Protein AF-A0A8J7P4G7-F1 (afdb_monomer_lite)

Sequence (149 aa):
MVIVHLYDPFIGDDDVMAFLLRYVSVMGQPEKIMDSRNIWTGKRKYRVLLRSDARGAGGFHHPPASFSLGSSKGYLFDQNQPQFCRKCRNFGHHVAECKENVCTICDETGHVAKECRKKVCTLWRRRTVVQGLQVEKHSNSTGIRPRHA

Structure (mmCIF, N/CA/C/O backbone):
data_AF-A0A8J7P4G7-F1
#
_entry.id   AF-A0A8J7P4G7-F1
#
loop_
_atom_site.group_PDB
_atom_site.id
_atom_site.type_symbol
_atom_site.label_atom_id
_atom_site.label_alt_id
_atom_site.label_comp_id
_atom_site.label_asym_id
_atom_site.label_entity_id
_atom_site.label_seq_id
_atom_site.pdbx_PDB_ins_code
_atom_site.Cartn_x
_atom_site.Cartn_y
_atom_site.Cartn_z
_atom_site.occupancy
_atom_site.B_iso_or_equiv
_atom_site.auth_seq_id
_atom_site.auth_comp_id
_atom_site.auth_asym_id
_atom_site.auth_atom_id
_atom_site.pdbx_PDB_model_num
ATOM 1 N N . MET A 1 1 ? -9.087 -6.581 9.374 1.00 89.19 1 MET A N 1
ATOM 2 C CA . MET A 1 1 ? -7.869 -5.838 9.786 1.00 89.19 1 MET A CA 1
ATOM 3 C C . MET A 1 1 ? -6.892 -5.826 8.629 1.00 89.19 1 MET A C 1
ATOM 5 O O . MET A 1 1 ? -6.900 -6.785 7.867 1.00 89.19 1 MET A O 1
ATOM 9 N N . VAL A 1 2 ? -6.069 -4.784 8.512 1.00 93.44 2 VAL A N 1
ATOM 10 C CA . VAL A 1 2 ? -4.986 -4.721 7.517 1.00 93.44 2 VAL A CA 1
ATOM 11 C C . VAL A 1 2 ? -3.649 -4.521 8.219 1.00 93.44 2 VAL A C 1
ATOM 13 O O . VAL A 1 2 ? -3.569 -3.811 9.223 1.00 93.44 2 VAL A O 1
ATOM 16 N N . ILE A 1 3 ? -2.605 -5.164 7.712 1.00 95.44 3 ILE A N 1
ATOM 17 C CA . ILE A 1 3 ? -1.235 -5.019 8.199 1.00 95.44 3 ILE A CA 1
ATOM 18 C C . ILE A 1 3 ? -0.435 -4.330 7.107 1.00 95.44 3 ILE A C 1
ATOM 20 O O . ILE A 1 3 ? -0.389 -4.801 5.977 1.00 95.44 3 ILE A O 1
ATOM 24 N N . VAL A 1 4 ? 0.217 -3.230 7.452 1.00 95.00 4 VAL A N 1
ATOM 25 C CA . VAL A 1 4 ? 1.093 -2.489 6.553 1.00 95.00 4 VAL A CA 1
ATOM 26 C C . VAL A 1 4 ? 2.534 -2.684 6.995 1.00 95.00 4 VAL A C 1
ATOM 28 O O . VAL A 1 4 ? 2.854 -2.568 8.176 1.00 95.00 4 VAL A O 1
ATOM 31 N N . HIS A 1 5 ? 3.407 -2.965 6.038 1.00 94.44 5 HIS A N 1
ATOM 32 C CA . HIS A 1 5 ? 4.850 -2.990 6.213 1.00 94.44 5 HIS A CA 1
ATOM 33 C C . HIS A 1 5 ? 5.474 -1.941 5.297 1.00 94.44 5 HIS A C 1
ATOM 35 O O . HIS A 1 5 ? 5.277 -1.992 4.084 1.00 94.44 5 HIS A O 1
ATOM 41 N N . LEU A 1 6 ? 6.231 -1.008 5.869 1.00 90.50 6 LEU A N 1
ATOM 42 C CA . LEU A 1 6 ? 6.966 0.018 5.130 1.00 90.50 6 LEU A CA 1
ATOM 43 C C . LEU A 1 6 ? 8.461 -0.198 5.325 1.00 90.50 6 LEU A C 1
ATOM 45 O O . LEU A 1 6 ? 8.900 -0.497 6.431 1.00 90.50 6 LEU A O 1
ATOM 49 N N . TYR A 1 7 ? 9.246 -0.004 4.265 1.00 85.00 7 TYR A N 1
ATOM 50 C CA . TYR A 1 7 ? 10.708 -0.029 4.387 1.00 85.00 7 TYR A CA 1
ATOM 51 C C . TYR A 1 7 ? 11.273 1.212 5.078 1.00 85.00 7 TYR A C 1
ATOM 53 O O . TYR A 1 7 ? 12.377 1.162 5.610 1.00 85.00 7 TYR A O 1
ATOM 61 N N . ASP A 1 8 ? 10.541 2.323 5.024 1.00 87.19 8 ASP A N 1
ATOM 62 C CA . ASP A 1 8 ? 10.916 3.558 5.701 1.00 87.19 8 ASP A CA 1
ATOM 63 C C . ASP A 1 8 ? 10.159 3.644 7.036 1.00 87.19 8 ASP A C 1
ATOM 65 O O . ASP A 1 8 ? 8.939 3.849 7.026 1.00 87.19 8 ASP A O 1
ATOM 69 N N . PRO A 1 9 ? 10.847 3.463 8.179 1.00 84.06 9 PRO A N 1
ATOM 70 C CA . PRO A 1 9 ? 10.210 3.474 9.489 1.00 84.06 9 PRO A CA 1
ATOM 71 C C . PRO A 1 9 ? 9.693 4.860 9.898 1.00 84.06 9 PRO A C 1
ATOM 73 O O . PRO A 1 9 ? 8.872 4.937 10.817 1.00 84.06 9 PRO A O 1
ATOM 76 N N . PHE A 1 10 ? 10.155 5.931 9.242 1.00 87.44 10 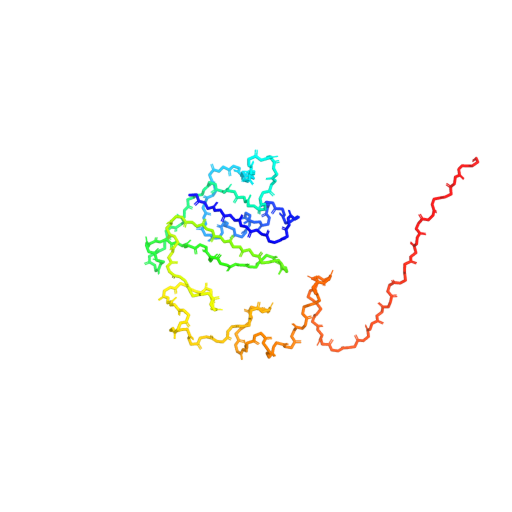PHE A N 1
ATOM 77 C CA . PHE A 1 10 ? 9.860 7.317 9.608 1.00 87.44 10 PHE A CA 1
ATOM 78 C C . PHE A 1 10 ? 8.586 7.866 8.970 1.00 87.44 10 PHE A C 1
ATOM 80 O O . PHE A 1 10 ? 8.126 8.931 9.372 1.00 87.44 10 PHE A O 1
ATOM 87 N N . ILE A 1 11 ? 7.988 7.147 8.016 1.00 89.12 11 ILE A N 1
ATOM 88 C CA . ILE A 1 11 ? 6.689 7.530 7.456 1.00 89.12 11 ILE A CA 1
ATOM 89 C C . ILE A 1 11 ? 5.648 7.515 8.574 1.00 89.12 11 ILE A C 1
ATOM 91 O O . ILE A 1 11 ? 5.433 6.479 9.214 1.00 89.12 11 ILE A O 1
ATOM 95 N N . GLY A 1 12 ? 5.020 8.663 8.816 1.00 90.81 12 GLY A N 1
ATOM 96 C CA . GLY A 1 12 ? 4.037 8.839 9.878 1.00 90.81 12 GLY A CA 1
ATOM 97 C C . GLY A 1 12 ? 2.767 8.035 9.622 1.00 90.81 12 GLY A C 1
ATOM 98 O O . GLY A 1 12 ? 2.484 7.626 8.497 1.00 90.81 12 GLY A O 1
ATOM 99 N N . ASP A 1 13 ? 1.988 7.787 10.672 1.00 91.81 13 ASP A N 1
ATOM 100 C CA . ASP A 1 13 ? 0.706 7.102 10.505 1.00 91.81 13 ASP A CA 1
ATOM 101 C C . ASP A 1 13 ? -0.291 7.935 9.698 1.00 91.81 13 ASP A C 1
ATOM 103 O O . ASP A 1 13 ? -1.065 7.350 8.949 1.00 91.81 13 ASP A O 1
ATOM 107 N N . ASP A 1 14 ? -0.207 9.265 9.745 1.00 91.94 14 ASP A N 1
ATOM 108 C CA . ASP A 1 14 ? -1.060 10.162 8.960 1.00 91.94 14 ASP A CA 1
ATOM 109 C C . ASP A 1 14 ? -0.914 9.936 7.447 1.00 91.94 14 ASP A C 1
ATOM 111 O O . ASP A 1 14 ? -1.917 9.857 6.738 1.00 91.94 14 ASP A O 1
ATOM 115 N N . ASP A 1 15 ? 0.310 9.727 6.949 1.00 92.69 15 ASP A N 1
ATOM 116 C CA . ASP A 1 15 ? 0.568 9.438 5.531 1.00 92.69 15 ASP A CA 1
ATOM 117 C C . ASP A 1 15 ? -0.014 8.081 5.112 1.00 92.69 15 ASP A C 1
ATOM 119 O O . ASP A 1 15 ? -0.614 7.930 4.041 1.00 92.69 15 ASP A O 1
ATOM 123 N N . VAL A 1 16 ? 0.147 7.070 5.971 1.00 92.88 16 VAL A N 1
ATOM 124 C CA . VAL A 1 16 ? -0.407 5.729 5.733 1.00 92.88 16 VAL A CA 1
ATOM 125 C C . VAL A 1 16 ? -1.929 5.779 5.756 1.00 92.88 16 VAL A C 1
ATOM 127 O O . VAL A 1 16 ? -2.587 5.190 4.899 1.00 92.88 16 VAL A O 1
ATOM 130 N N . MET A 1 17 ? -2.495 6.512 6.706 1.00 93.25 17 MET A N 1
ATOM 131 C CA . MET A 1 17 ? -3.930 6.701 6.861 1.00 93.25 17 MET A CA 1
ATOM 132 C C . MET A 1 17 ? -4.522 7.446 5.667 1.00 93.25 17 MET A C 1
ATOM 134 O O . MET A 1 17 ? -5.509 6.978 5.102 1.00 93.25 17 MET A O 1
ATOM 138 N N . ALA A 1 18 ? -3.888 8.526 5.208 1.00 93.31 18 ALA A N 1
ATOM 139 C CA . ALA A 1 18 ? -4.293 9.247 4.004 1.00 93.31 18 ALA A CA 1
ATOM 140 C C . ALA A 1 18 ? -4.352 8.320 2.777 1.00 93.31 18 ALA A C 1
ATOM 142 O O . ALA A 1 18 ? -5.291 8.384 1.980 1.00 93.31 18 ALA A O 1
ATOM 143 N N . PHE A 1 19 ? -3.395 7.396 2.650 1.00 93.69 19 PHE A N 1
ATOM 144 C CA . PHE A 1 19 ? -3.424 6.367 1.612 1.00 93.69 19 PHE A CA 1
ATOM 145 C C . PHE A 1 19 ? -4.574 5.365 1.791 1.00 93.69 19 PHE A C 1
ATOM 147 O O . PHE A 1 19 ? -5.286 5.085 0.818 1.00 93.69 19 PHE A O 1
ATOM 154 N N . LEU A 1 20 ? -4.750 4.826 3.004 1.00 93.75 20 LEU A N 1
ATOM 155 C CA . LEU A 1 20 ? -5.735 3.786 3.318 1.00 93.75 20 LEU A CA 1
ATOM 156 C C . LEU A 1 20 ? -7.176 4.284 3.177 1.00 93.75 20 LEU A C 1
ATOM 158 O O . LEU A 1 20 ? -8.023 3.548 2.670 1.00 93.75 20 LEU A O 1
ATOM 162 N N . LEU A 1 21 ? -7.460 5.529 3.569 1.00 94.19 21 LEU A N 1
ATOM 163 C CA . LEU A 1 21 ? -8.813 6.106 3.595 1.00 94.19 21 LEU A CA 1
ATOM 164 C C . LEU A 1 21 ? -9.514 6.132 2.224 1.00 94.19 21 LEU A C 1
ATOM 166 O O . LEU A 1 21 ? -10.746 6.185 2.163 1.00 94.19 21 LEU A O 1
ATOM 170 N N . ARG A 1 22 ? -8.752 6.013 1.130 1.00 92.94 22 ARG A N 1
ATOM 171 C CA . ARG A 1 22 ? -9.267 5.854 -0.243 1.00 92.94 22 ARG A CA 1
ATOM 172 C C . ARG A 1 22 ? -10.000 4.525 -0.467 1.00 92.94 22 ARG A C 1
ATOM 174 O O . ARG A 1 22 ? -10.848 4.426 -1.349 1.00 92.94 22 ARG A O 1
ATOM 181 N N . TYR A 1 23 ? -9.681 3.513 0.334 1.00 92.88 23 TYR A N 1
ATOM 182 C CA . TYR A 1 23 ? -10.174 2.140 0.196 1.00 92.88 23 TYR A CA 1
ATOM 183 C C . TYR A 1 23 ? -11.006 1.699 1.398 1.00 92.88 23 TYR A C 1
ATOM 185 O O . TYR A 1 23 ? -11.921 0.889 1.265 1.00 92.88 23 TYR A O 1
ATOM 193 N N . VAL A 1 24 ? -10.700 2.235 2.581 1.00 93.62 24 VAL A N 1
ATOM 194 C CA . VAL A 1 24 ? -11.230 1.726 3.849 1.00 93.62 24 VAL A CA 1
ATOM 195 C C . VAL A 1 24 ? -11.792 2.840 4.727 1.00 93.62 24 VAL A C 1
ATOM 197 O O . VAL A 1 24 ? -11.465 4.016 4.561 1.00 93.62 24 VAL A O 1
ATOM 200 N N . SER A 1 25 ? -12.606 2.446 5.700 1.00 93.50 25 SER A N 1
ATOM 201 C CA . SER A 1 25 ? -12.995 3.260 6.851 1.00 93.50 25 SER A CA 1
ATOM 202 C C . SER A 1 25 ? -12.226 2.777 8.078 1.00 93.50 25 SER A C 1
ATOM 204 O O . SER A 1 25 ? -12.218 1.580 8.372 1.00 93.50 25 SER A O 1
ATOM 206 N N . VAL A 1 26 ? -11.559 3.680 8.796 1.00 89.75 26 VAL A N 1
ATOM 207 C CA . VAL A 1 26 ? -10.714 3.314 9.943 1.00 89.75 26 VAL A CA 1
ATOM 208 C C . VAL A 1 26 ? -11.515 3.360 11.238 1.00 89.75 26 VAL A C 1
ATOM 210 O O . VAL A 1 26 ? -12.234 4.317 11.493 1.00 89.75 26 VAL A O 1
ATOM 213 N N . MET A 1 27 ? -11.401 2.298 12.034 1.00 90.06 27 MET A N 1
ATOM 214 C CA . MET A 1 27 ? -12.239 2.025 13.209 1.00 90.06 27 MET A CA 1
ATOM 215 C C . MET A 1 27 ? -11.468 2.146 14.536 1.00 90.06 27 MET A C 1
ATOM 217 O O . MET A 1 27 ? -11.993 1.793 15.587 1.00 90.06 27 MET A O 1
ATOM 221 N N . GLY A 1 28 ? -10.201 2.559 14.507 1.00 89.50 28 GLY A N 1
ATOM 222 C CA . GLY A 1 28 ? -9.368 2.675 15.702 1.00 89.50 28 GLY A CA 1
ATOM 223 C C . GLY A 1 28 ? -7.955 3.156 15.393 1.00 89.50 28 GLY A C 1
ATOM 224 O O . GLY A 1 28 ? -7.593 3.345 14.232 1.00 89.50 28 GLY A O 1
ATOM 225 N N . GLN A 1 29 ? -7.161 3.345 16.445 1.00 90.62 29 GLN A N 1
ATOM 226 C CA . GLN A 1 29 ? -5.771 3.779 16.319 1.00 90.62 29 GLN A CA 1
ATOM 227 C C . GLN A 1 29 ? -4.871 2.670 15.743 1.00 90.62 29 GLN A C 1
ATOM 229 O O . GLN A 1 29 ? -5.154 1.482 15.934 1.00 90.62 29 GLN A O 1
ATOM 234 N N . PRO A 1 30 ? -3.795 3.042 15.027 1.00 93.06 30 PRO A N 1
ATOM 235 C CA . PRO A 1 30 ? -2.808 2.089 14.542 1.00 93.06 30 PRO A CA 1
ATOM 236 C C . PRO A 1 30 ? -2.022 1.453 15.688 1.00 93.06 30 PRO A C 1
ATOM 238 O O . PRO A 1 30 ? -1.602 2.121 16.629 1.00 93.06 30 PRO A O 1
ATOM 241 N N . GLU A 1 31 ? -1.765 0.153 15.573 1.00 94.38 31 GLU A N 1
ATOM 242 C CA . GLU A 1 31 ? -0.974 -0.606 16.541 1.00 94.38 31 GLU A CA 1
ATOM 243 C C . GLU A 1 31 ? 0.352 -1.047 15.906 1.00 94.38 31 GLU A C 1
ATOM 245 O O . GLU A 1 31 ? 0.369 -1.677 14.843 1.00 94.38 31 GLU A O 1
ATOM 250 N N . LYS A 1 32 ? 1.486 -0.762 16.556 1.00 94.44 32 LYS A N 1
ATOM 251 C CA . LYS A 1 32 ? 2.789 -1.301 16.134 1.00 94.44 32 LYS A CA 1
ATOM 252 C C . LYS A 1 32 ? 2.877 -2.781 16.497 1.00 94.44 32 LYS A C 1
ATOM 254 O O . LYS A 1 32 ? 2.562 -3.170 17.617 1.00 94.44 32 LYS A O 1
ATOM 259 N N . ILE A 1 33 ? 3.333 -3.605 15.556 1.00 94.50 33 ILE A N 1
ATOM 260 C CA . ILE A 1 33 ? 3.558 -5.030 15.810 1.00 94.50 33 ILE A CA 1
ATOM 261 C C . ILE A 1 33 ? 4.977 -5.207 16.349 1.00 94.50 33 ILE A C 1
ATOM 263 O O . ILE A 1 33 ? 5.953 -4.999 15.617 1.00 94.50 33 ILE A O 1
ATOM 267 N N . MET A 1 34 ? 5.073 -5.595 17.616 1.00 95.12 34 MET A N 1
ATOM 268 C CA . MET A 1 34 ? 6.327 -5.895 18.307 1.00 95.12 34 MET A CA 1
ATOM 269 C C . MET A 1 34 ? 6.631 -7.396 18.220 1.00 95.12 34 MET A C 1
ATOM 271 O O . MET A 1 34 ? 5.709 -8.211 18.151 1.00 95.12 34 MET A O 1
ATOM 275 N N . ASP A 1 35 ? 7.909 -7.765 18.183 1.00 94.00 35 ASP A N 1
ATOM 276 C CA . ASP A 1 35 ? 8.337 -9.159 18.313 1.00 94.00 35 ASP A CA 1
ATOM 277 C C . ASP A 1 35 ? 8.395 -9.610 19.787 1.00 94.00 35 ASP A C 1
ATOM 279 O O . ASP A 1 35 ? 8.085 -8.852 20.708 1.00 94.00 35 ASP A O 1
ATOM 283 N N . SER A 1 36 ? 8.810 -10.858 20.029 1.00 96.25 36 SER A N 1
ATOM 284 C CA . SER A 1 36 ? 8.928 -11.424 21.382 1.00 96.25 36 SER A CA 1
ATOM 285 C C . SER A 1 36 ? 9.985 -10.746 22.260 1.00 96.25 36 SER A C 1
ATOM 287 O O . SER A 1 36 ? 9.983 -10.939 23.472 1.00 96.25 36 SER A O 1
ATOM 289 N N . ARG A 1 37 ? 10.886 -9.955 21.668 1.00 95.31 37 ARG A N 1
ATOM 290 C CA . ARG A 1 37 ? 11.920 -9.174 22.360 1.00 95.31 37 ARG A CA 1
ATOM 291 C C . ARG A 1 37 ? 11.517 -7.708 22.511 1.00 95.31 37 ARG A C 1
ATOM 293 O O . ARG A 1 37 ? 12.339 -6.892 22.917 1.00 95.31 37 ARG A O 1
ATOM 300 N N . ASN A 1 38 ? 10.261 -7.378 22.208 1.00 93.19 38 ASN A N 1
ATOM 301 C CA . ASN A 1 38 ? 9.725 -6.026 22.253 1.00 93.19 38 ASN A CA 1
ATOM 302 C C . ASN A 1 38 ? 10.433 -5.062 21.278 1.00 93.19 38 ASN A C 1
ATOM 304 O O . ASN A 1 38 ? 10.530 -3.860 21.528 1.00 93.19 38 ASN A O 1
ATOM 308 N N . ILE A 1 39 ? 10.907 -5.582 20.140 1.00 94.00 39 ILE A N 1
ATOM 309 C CA . ILE A 1 39 ? 11.476 -4.809 19.032 1.00 94.00 39 ILE A CA 1
ATOM 310 C C . ILE A 1 39 ? 10.403 -4.623 17.956 1.00 94.00 39 ILE A C 1
ATOM 312 O O . ILE A 1 39 ? 9.654 -5.543 17.620 1.00 94.00 39 ILE A O 1
ATOM 316 N N . TRP A 1 40 ? 10.294 -3.409 17.408 1.00 92.75 40 TRP A N 1
ATOM 317 C CA . TRP A 1 40 ? 9.305 -3.122 16.372 1.00 92.75 40 TRP A CA 1
ATOM 318 C C . TRP A 1 40 ? 9.672 -3.825 15.061 1.00 92.75 40 TRP A C 1
ATOM 320 O O . TRP A 1 40 ? 10.746 -3.616 14.505 1.00 92.75 40 TRP A O 1
ATOM 330 N N . THR A 1 41 ? 8.739 -4.610 14.521 1.00 91.50 41 THR A N 1
ATOM 331 C CA . THR A 1 41 ? 8.951 -5.407 13.298 1.00 91.50 41 THR A CA 1
ATOM 332 C C . THR A 1 41 ? 8.881 -4.604 11.992 1.00 91.50 41 THR A C 1
ATOM 334 O O . THR A 1 41 ? 8.874 -5.191 10.911 1.00 91.50 41 THR A O 1
ATOM 337 N N . GLY A 1 42 ? 8.727 -3.277 12.064 1.00 90.94 42 GLY A N 1
ATOM 338 C CA . GLY A 1 42 ? 8.430 -2.424 10.905 1.00 90.94 42 GLY A CA 1
ATOM 339 C C . GLY A 1 42 ? 6.980 -2.528 10.412 1.00 90.94 42 GLY A C 1
ATOM 340 O O . GLY A 1 42 ? 6.576 -1.810 9.497 1.00 90.94 42 GLY A O 1
ATOM 341 N N . LYS A 1 43 ? 6.166 -3.404 11.018 1.00 94.44 43 LYS A N 1
ATOM 342 C CA . LYS A 1 43 ? 4.761 -3.613 10.655 1.00 94.44 43 LYS A CA 1
ATOM 343 C C . LYS A 1 43 ? 3.826 -2.838 11.576 1.00 94.44 43 LYS A C 1
ATOM 345 O O . LYS A 1 43 ? 4.072 -2.714 12.780 1.00 94.44 43 LYS A O 1
ATOM 350 N N . ARG A 1 44 ? 2.730 -2.347 11.009 1.00 94.88 44 ARG A N 1
ATOM 351 C CA . ARG A 1 44 ? 1.652 -1.648 11.713 1.00 94.88 44 ARG A CA 1
ATOM 352 C C . ARG A 1 44 ? 0.322 -2.296 11.360 1.00 94.88 44 ARG A C 1
ATOM 354 O O . ARG A 1 44 ? 0.096 -2.671 10.212 1.00 94.88 44 ARG A O 1
ATOM 361 N N . LYS A 1 45 ? -0.543 -2.464 12.350 1.00 95.19 45 LYS A N 1
ATOM 362 C CA . LYS A 1 45 ? -1.857 -3.089 12.229 1.00 95.19 45 LYS A CA 1
ATOM 363 C C . LYS A 1 45 ? -2.920 -2.005 12.336 1.00 95.19 45 LYS A C 1
ATOM 365 O O . LYS A 1 45 ? -2.943 -1.261 13.311 1.00 95.19 45 LYS A O 1
ATOM 370 N N . TYR A 1 46 ? -3.815 -1.954 11.357 1.00 95.00 46 TYR A N 1
ATOM 371 C CA . TYR A 1 46 ? -4.928 -1.013 11.317 1.00 95.00 46 TYR A CA 1
ATOM 372 C C . TYR A 1 46 ? -6.247 -1.782 11.388 1.00 95.00 46 TYR A C 1
ATOM 374 O O . TYR A 1 46 ? -6.503 -2.732 10.630 1.00 95.00 46 TYR A O 1
ATOM 382 N N . ARG A 1 47 ? -7.117 -1.359 12.308 1.00 94.75 47 ARG A N 1
ATOM 383 C CA . ARG A 1 47 ? -8.493 -1.847 12.385 1.00 94.75 47 ARG A CA 1
ATOM 384 C C . ARG A 1 47 ? -9.343 -1.048 11.405 1.00 94.75 47 ARG A C 1
ATOM 386 O O . ARG A 1 47 ? -9.580 0.137 11.615 1.00 94.75 47 ARG A O 1
ATOM 393 N N . VAL A 1 48 ? -9.775 -1.696 10.330 1.00 93.00 48 VAL A N 1
ATOM 394 C CA . VAL A 1 48 ? -10.457 -1.035 9.213 1.00 93.00 48 VAL A CA 1
ATOM 395 C C . VAL A 1 48 ? -11.605 -1.884 8.680 1.00 93.00 48 VAL A C 1
ATOM 397 O O . VAL A 1 48 ? -11.575 -3.112 8.811 1.00 93.00 48 VAL A O 1
ATOM 400 N N . LEU A 1 49 ? -12.566 -1.216 8.051 1.00 93.00 49 LEU A N 1
ATOM 401 C CA . LEU A 1 49 ? -13.654 -1.793 7.271 1.00 93.00 49 LEU A CA 1
ATOM 402 C C . LEU A 1 49 ? -13.433 -1.453 5.792 1.00 93.00 49 LEU A C 1
ATOM 404 O O . LEU A 1 49 ? -13.268 -0.281 5.455 1.00 93.00 49 LEU A O 1
ATOM 408 N N . LEU A 1 50 ? -13.402 -2.459 4.915 1.00 92.06 50 LEU A N 1
ATOM 409 C CA . LEU A 1 50 ? -13.285 -2.233 3.472 1.00 92.06 50 LEU A CA 1
ATOM 410 C C . LEU A 1 50 ? -14.563 -1.577 2.939 1.00 92.06 50 LEU A C 1
ATOM 412 O O . LEU A 1 50 ? -15.666 -1.954 3.336 1.00 92.06 50 LEU A O 1
ATOM 416 N N . ARG A 1 51 ? -14.422 -0.612 2.029 1.00 93.44 51 ARG A N 1
ATOM 417 C CA . ARG A 1 51 ? -15.572 -0.050 1.309 1.00 93.44 51 ARG A CA 1
ATOM 418 C C . ARG A 1 51 ? -16.086 -1.071 0.291 1.00 93.44 51 ARG A C 1
ATOM 420 O O . ARG A 1 51 ? -15.295 -1.807 -0.294 1.00 93.44 51 ARG A O 1
ATOM 427 N N . SER A 1 52 ? -17.395 -1.112 0.071 1.00 92.75 52 SER A N 1
ATOM 428 C CA . SER A 1 52 ? -18.008 -1.958 -0.957 1.00 92.75 52 SER A CA 1
ATOM 429 C C . SER A 1 52 ? -17.688 -1.443 -2.362 1.00 92.75 52 SER A C 1
ATOM 431 O O . SER A 1 52 ? -17.749 -0.237 -2.601 1.00 92.75 52 SER A O 1
ATOM 433 N N . ASP A 1 53 ? -17.417 -2.350 -3.293 1.00 90.62 53 ASP A N 1
ATOM 434 C CA . ASP A 1 53 ? -17.275 -2.069 -4.723 1.00 90.62 53 ASP A CA 1
ATOM 435 C C . ASP A 1 53 ? -17.793 -3.260 -5.530 1.00 90.62 53 ASP A C 1
ATOM 437 O O . ASP A 1 53 ? -17.229 -4.349 -5.474 1.00 90.62 53 ASP A O 1
ATOM 441 N N . ALA A 1 54 ? -18.854 -3.043 -6.310 1.00 89.62 54 ALA A N 1
ATOM 442 C CA . ALA A 1 54 ? -19.485 -4.084 -7.119 1.00 89.62 54 ALA A CA 1
ATOM 443 C C . ALA A 1 54 ? -18.547 -4.684 -8.183 1.00 89.62 54 ALA A C 1
ATOM 445 O O . ALA A 1 54 ? -18.760 -5.812 -8.617 1.00 89.62 54 ALA A O 1
ATOM 446 N N . ARG A 1 55 ? -17.517 -3.941 -8.611 1.00 86.62 55 ARG A N 1
ATOM 447 C CA . ARG A 1 55 ? -16.505 -4.415 -9.573 1.00 86.62 55 ARG A CA 1
ATOM 448 C C . ARG A 1 55 ? -15.257 -4.971 -8.891 1.00 86.62 55 ARG A C 1
ATOM 450 O O . ARG A 1 55 ? -14.407 -5.558 -9.559 1.00 86.62 55 ARG A O 1
ATOM 457 N N . GLY A 1 56 ? -15.132 -4.758 -7.586 1.00 83.44 56 GLY A N 1
ATOM 458 C CA . GLY A 1 56 ? -14.011 -5.216 -6.788 1.00 83.44 56 GLY A CA 1
ATOM 459 C C . GLY A 1 56 ? -14.086 -6.717 -6.532 1.00 83.44 56 GLY A C 1
ATOM 460 O O . GLY A 1 56 ? -15.165 -7.310 -6.454 1.00 83.44 56 GLY A O 1
ATOM 461 N N . ALA A 1 57 ? -12.928 -7.353 -6.378 1.00 82.00 57 ALA A N 1
ATOM 462 C CA . ALA A 1 57 ? -12.889 -8.760 -6.005 1.00 82.00 57 ALA A CA 1
ATOM 463 C C . ALA A 1 57 ? -13.584 -8.962 -4.647 1.00 82.00 57 ALA A C 1
ATOM 465 O O . ALA A 1 57 ? -13.383 -8.188 -3.713 1.00 82.00 57 ALA A O 1
ATOM 466 N N . GLY A 1 58 ? -14.459 -9.967 -4.563 1.00 83.75 58 GLY A N 1
ATOM 467 C CA . GLY A 1 58 ? -15.268 -10.210 -3.366 1.00 83.75 58 GLY A CA 1
ATOM 468 C C . GLY A 1 58 ? -16.282 -9.106 -3.034 1.00 83.75 58 GLY A C 1
ATOM 469 O O . GLY A 1 58 ? -16.830 -9.125 -1.938 1.00 83.75 58 GLY A O 1
ATOM 470 N N . GLY A 1 59 ? -16.537 -8.153 -3.940 1.00 88.44 59 GLY A N 1
ATOM 471 C CA . GLY A 1 59 ? -17.463 -7.041 -3.709 1.00 88.44 59 GLY A CA 1
ATOM 472 C C . GLY A 1 59 ? -16.873 -5.883 -2.896 1.00 88.44 59 GLY A C 1
ATOM 473 O O . GLY A 1 59 ? -17.627 -5.050 -2.386 1.00 88.44 59 GLY A O 1
ATOM 474 N N . PHE A 1 60 ? -15.545 -5.814 -2.754 1.00 91.00 60 PHE A N 1
ATOM 475 C CA . PHE A 1 60 ? -14.864 -4.798 -1.948 1.00 91.00 60 PHE A CA 1
ATOM 476 C C . PHE A 1 60 ? -13.800 -4.022 -2.728 1.00 91.00 60 PHE A C 1
ATOM 478 O O . PHE A 1 60 ? -13.112 -4.546 -3.605 1.00 91.00 60 PHE A O 1
ATOM 485 N N . HIS A 1 61 ? -13.606 -2.763 -2.339 1.00 89.19 61 HIS A N 1
ATOM 486 C CA . HIS A 1 61 ? -12.551 -1.896 -2.848 1.00 89.19 61 HIS A CA 1
ATOM 487 C C . HIS A 1 61 ? -11.242 -2.172 -2.093 1.00 89.19 61 HIS A C 1
ATOM 489 O O . HIS A 1 61 ? -10.903 -1.489 -1.124 1.00 89.19 61 HIS A O 1
ATOM 495 N N . HIS A 1 62 ? -10.516 -3.215 -2.501 1.00 89.88 62 HIS A N 1
ATOM 496 C CA . HIS A 1 62 ? -9.266 -3.593 -1.842 1.00 89.88 62 HIS A CA 1
ATOM 497 C C . HIS A 1 62 ? -8.137 -2.589 -2.137 1.00 89.88 62 HIS A C 1
ATOM 499 O O . HIS A 1 62 ? -7.902 -2.250 -3.302 1.00 89.88 62 HIS A O 1
ATOM 505 N N . PRO A 1 63 ? -7.380 -2.145 -1.116 1.00 90.88 63 PRO A N 1
ATOM 506 C C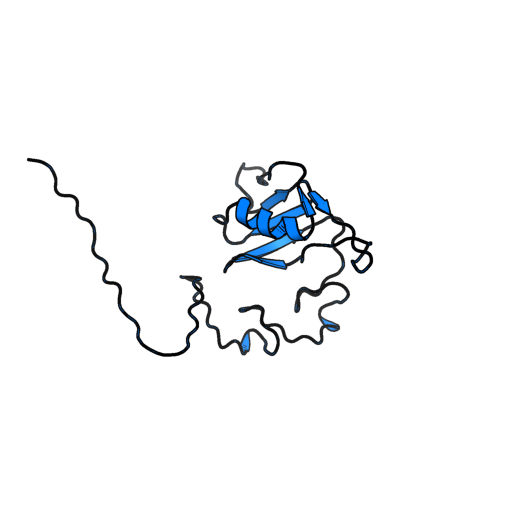A . PRO A 1 63 ? -6.147 -1.409 -1.350 1.00 90.88 63 PRO A CA 1
ATOM 507 C C . PRO A 1 63 ? -5.108 -2.313 -2.033 1.00 90.88 63 PRO A C 1
ATOM 509 O O . PRO A 1 63 ? -5.065 -3.517 -1.764 1.00 90.88 63 PRO A O 1
ATOM 512 N N . PRO A 1 64 ? -4.236 -1.761 -2.893 1.00 89.56 64 PRO A N 1
ATOM 513 C CA . PRO A 1 64 ? -3.231 -2.554 -3.587 1.00 89.56 64 PRO A CA 1
ATOM 514 C C . PRO A 1 64 ? -2.258 -3.207 -2.597 1.00 89.56 64 PRO A C 1
ATOM 516 O O . PRO A 1 64 ? -1.768 -2.566 -1.665 1.00 89.56 64 PRO A O 1
ATOM 519 N N . ALA A 1 65 ? -1.931 -4.477 -2.846 1.00 90.38 65 ALA A N 1
ATOM 520 C CA . ALA A 1 65 ? -1.042 -5.282 -2.003 1.00 90.38 65 ALA A CA 1
ATOM 521 C C . ALA A 1 65 ? 0.378 -4.716 -1.883 1.00 90.38 65 ALA A C 1
ATOM 523 O O . ALA A 1 65 ? 1.071 -4.919 -0.888 1.00 90.38 65 ALA A O 1
ATOM 524 N N . SER A 1 66 ? 0.820 -3.996 -2.907 1.00 88.38 66 SER A N 1
ATOM 525 C CA . SER A 1 66 ? 2.082 -3.268 -2.917 1.00 88.38 66 SER A CA 1
ATOM 526 C C . SER A 1 66 ? 1.831 -1.862 -3.426 1.00 88.38 66 SER A C 1
ATOM 528 O O . SER A 1 66 ? 1.211 -1.688 -4.477 1.00 88.38 66 SER A O 1
ATOM 530 N N . PHE A 1 67 ? 2.333 -0.874 -2.704 1.00 88.25 67 PHE A N 1
ATOM 531 C CA . PHE A 1 67 ? 2.089 0.534 -2.976 1.00 88.25 67 PHE A CA 1
ATOM 532 C C . PHE A 1 67 ? 3.341 1.362 -2.699 1.00 88.25 67 PHE A C 1
ATOM 534 O O . PHE A 1 67 ? 4.327 0.869 -2.149 1.00 88.25 67 PHE A O 1
ATOM 541 N N . SER A 1 68 ? 3.293 2.630 -3.089 1.00 86.50 68 SER A N 1
ATOM 542 C CA . SER A 1 68 ? 4.380 3.581 -2.878 1.00 86.50 68 SER A CA 1
ATOM 543 C C . SER A 1 68 ? 3.836 4.804 -2.139 1.00 86.50 68 SER A C 1
ATOM 545 O O . SER A 1 68 ? 2.834 5.381 -2.560 1.00 86.50 68 SER A O 1
ATOM 547 N N . LEU A 1 69 ? 4.494 5.194 -1.045 1.00 87.62 69 LEU A N 1
ATOM 548 C CA . LEU A 1 69 ? 4.266 6.455 -0.332 1.00 87.62 69 LEU A CA 1
ATOM 549 C C . LEU A 1 69 ? 5.499 7.331 -0.526 1.00 87.62 69 LEU A C 1
ATOM 551 O O . LEU A 1 69 ? 6.581 7.032 -0.015 1.00 87.62 69 LEU A O 1
ATOM 555 N N . GLY A 1 70 ? 5.358 8.379 -1.339 1.00 81.81 70 GLY A N 1
ATOM 556 C CA . GLY A 1 70 ? 6.482 9.215 -1.755 1.00 81.81 70 GLY A CA 1
ATOM 557 C C . GLY A 1 70 ? 7.539 8.409 -2.518 1.00 81.81 70 GLY A C 1
ATOM 558 O O . GLY A 1 70 ? 7.330 8.043 -3.679 1.00 81.81 70 GLY A O 1
ATOM 559 N N . SER A 1 71 ? 8.672 8.153 -1.859 1.00 75.06 71 SER A N 1
ATOM 560 C CA . SER A 1 71 ? 9.800 7.370 -2.388 1.00 75.06 71 SER A CA 1
ATOM 561 C C . SER A 1 71 ? 10.015 6.029 -1.671 1.00 75.06 71 SER A C 1
ATOM 563 O O . SER A 1 71 ? 10.974 5.303 -1.971 1.00 75.06 71 SER A O 1
ATOM 565 N N . SER A 1 72 ? 9.152 5.701 -0.708 1.00 84.31 72 SER A N 1
ATOM 566 C CA . SER A 1 72 ? 9.186 4.438 0.020 1.00 84.31 72 SER A CA 1
ATOM 567 C C . SER A 1 72 ? 8.163 3.467 -0.544 1.00 84.31 72 SER A C 1
ATOM 569 O O . SER A 1 72 ? 7.064 3.857 -0.940 1.00 84.31 72 SER A O 1
ATOM 571 N N . LYS A 1 73 ? 8.529 2.188 -0.564 1.00 86.38 73 LYS A N 1
ATOM 572 C CA . LYS A 1 73 ? 7.616 1.109 -0.931 1.00 86.38 73 LYS A CA 1
ATOM 573 C C . LYS A 1 73 ? 6.981 0.526 0.321 1.00 86.38 73 LYS A C 1
ATOM 575 O O . LYS A 1 73 ? 7.655 0.350 1.338 1.00 86.38 73 LYS A O 1
ATOM 580 N N . GLY A 1 74 ? 5.707 0.191 0.200 1.00 90.88 74 GLY A N 1
ATOM 581 C CA . GLY A 1 74 ? 4.919 -0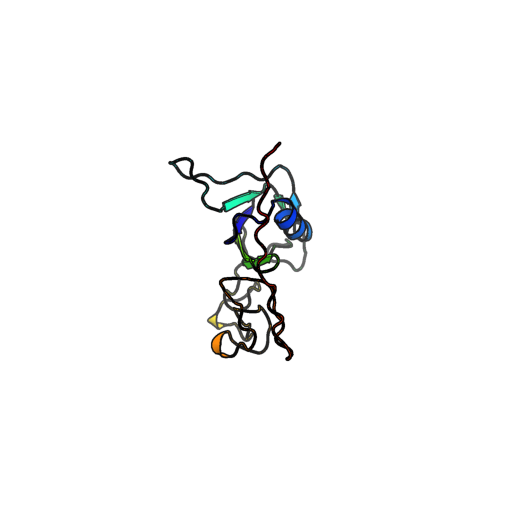.472 1.220 1.00 90.88 74 GLY A CA 1
ATOM 582 C C . GLY A 1 74 ? 4.273 -1.745 0.700 1.00 90.88 74 GLY A C 1
ATOM 583 O O . GLY A 1 74 ? 3.972 -1.870 -0.489 1.00 90.88 74 GLY A O 1
ATOM 584 N N . TYR A 1 75 ? 4.043 -2.674 1.620 1.00 92.00 75 TYR A N 1
ATOM 585 C CA . TYR A 1 75 ? 3.218 -3.854 1.405 1.00 92.00 75 TYR A CA 1
ATOM 586 C C . TYR A 1 75 ? 2.045 -3.831 2.363 1.00 92.00 75 TYR A C 1
ATOM 588 O O . TYR A 1 75 ? 2.193 -3.466 3.531 1.00 92.00 75 TYR A O 1
ATOM 596 N N . LEU A 1 76 ? 0.891 -4.238 1.859 1.00 93.19 76 LEU A N 1
ATOM 597 C CA . LEU A 1 76 ? -0.333 -4.379 2.617 1.00 93.19 76 LEU A CA 1
ATOM 598 C C . LEU A 1 76 ? -0.766 -5.837 2.587 1.00 93.19 76 LEU A C 1
ATOM 600 O O . LEU A 1 76 ? -0.825 -6.448 1.523 1.00 93.19 76 LEU A O 1
ATOM 604 N N . PHE A 1 77 ? -1.100 -6.355 3.760 1.00 91.44 77 PHE A N 1
ATOM 605 C CA . PHE A 1 77 ? -1.623 -7.696 3.960 1.00 91.44 77 PHE A CA 1
ATOM 606 C C . PHE A 1 77 ? -3.016 -7.595 4.580 1.00 91.44 77 PHE A C 1
ATOM 608 O O . PHE A 1 77 ? -3.183 -7.015 5.658 1.00 91.44 77 PHE A O 1
ATOM 615 N N . ASP A 1 78 ? -4.011 -8.173 3.921 1.00 88.25 78 ASP A N 1
ATOM 616 C CA . ASP A 1 78 ? -5.358 -8.378 4.445 1.00 88.25 78 ASP A CA 1
ATOM 617 C C . ASP A 1 78 ? -5.755 -9.854 4.325 1.00 88.25 78 ASP A C 1
ATOM 619 O O . ASP A 1 78 ? -5.213 -10.602 3.518 1.00 88.25 78 ASP A O 1
ATOM 623 N N . GLN A 1 79 ? -6.672 -10.309 5.181 1.00 81.88 79 GLN A N 1
ATOM 624 C CA . GLN A 1 79 ? -7.070 -11.726 5.223 1.00 81.88 79 GLN A CA 1
ATOM 625 C C . GLN A 1 79 ? -7.802 -12.172 3.953 1.00 81.88 79 GLN A C 1
ATOM 627 O O . GLN A 1 79 ? -7.718 -13.335 3.577 1.00 81.88 79 GLN A O 1
ATOM 632 N N . ASN A 1 80 ? -8.481 -11.235 3.290 1.00 83.56 80 ASN A N 1
ATOM 633 C CA . ASN A 1 80 ? -9.265 -11.479 2.085 1.00 83.56 80 ASN A CA 1
ATOM 634 C C . ASN A 1 80 ? -8.562 -10.916 0.846 1.00 83.56 80 ASN A C 1
ATOM 636 O O . ASN A 1 80 ? -9.236 -10.505 -0.095 1.00 83.56 80 ASN A O 1
ATOM 640 N N . GLN A 1 81 ? -7.223 -10.855 0.857 1.00 83.69 81 GLN A N 1
ATOM 641 C CA . GLN A 1 81 ? -6.481 -10.274 -0.251 1.00 83.69 81 GLN A CA 1
ATOM 642 C C . GLN A 1 81 ? -6.756 -11.053 -1.538 1.00 83.69 81 GLN A C 1
ATOM 644 O O . GLN A 1 81 ? -6.444 -12.247 -1.603 1.00 83.69 81 GLN A O 1
ATOM 649 N N . PRO A 1 82 ? -7.297 -10.407 -2.580 1.00 85.81 82 PRO A N 1
ATOM 650 C CA . PRO A 1 82 ? -7.511 -11.088 -3.836 1.00 85.81 82 PRO A CA 1
ATOM 651 C C . PRO A 1 82 ? -6.170 -11.415 -4.487 1.00 85.81 82 PRO A C 1
ATOM 653 O O . PRO A 1 82 ? -5.154 -10.745 -4.265 1.00 85.81 82 PRO A O 1
ATOM 656 N N . GLN A 1 83 ? -6.169 -12.450 -5.326 1.00 87.44 83 GLN A N 1
ATOM 657 C CA . GLN A 1 83 ? -4.997 -12.804 -6.116 1.00 87.44 83 GLN A CA 1
ATOM 658 C C . GLN A 1 83 ? -4.511 -11.578 -6.900 1.00 87.44 83 GLN A C 1
ATOM 660 O O . GLN A 1 83 ? -5.288 -10.934 -7.611 1.00 87.44 83 GLN A O 1
ATOM 665 N N . PHE A 1 84 ? -3.220 -11.264 -6.778 1.00 88.50 84 PHE A N 1
ATOM 666 C CA . PHE A 1 84 ? -2.603 -10.136 -7.466 1.00 88.50 84 PHE A CA 1
ATOM 667 C C . PHE A 1 84 ? -1.300 -10.523 -8.156 1.00 88.50 84 PHE A C 1
ATOM 669 O O . PHE A 1 84 ? -0.549 -11.404 -7.725 1.00 88.50 84 PHE A O 1
ATOM 676 N N . CYS A 1 85 ? -1.001 -9.797 -9.223 1.00 89.38 85 CYS A N 1
ATOM 677 C CA . CYS A 1 85 ? 0.209 -9.970 -9.992 1.00 89.38 85 CYS A CA 1
ATOM 678 C C . CYS A 1 85 ? 1.363 -9.199 -9.352 1.00 89.38 85 CYS A C 1
ATOM 680 O O . CYS A 1 85 ? 1.341 -7.975 -9.257 1.00 89.38 85 CYS A O 1
ATOM 682 N N . ARG A 1 86 ? 2.443 -9.891 -8.978 1.00 85.19 86 ARG A N 1
ATOM 683 C CA . ARG A 1 86 ? 3.628 -9.248 -8.376 1.00 85.19 86 ARG A CA 1
ATOM 684 C C . ARG A 1 86 ? 4.428 -8.375 -9.356 1.00 85.19 86 ARG A C 1
ATOM 686 O O . ARG A 1 86 ? 5.254 -7.584 -8.911 1.00 85.19 86 ARG A O 1
ATOM 693 N N . LYS A 1 87 ? 4.195 -8.510 -10.671 1.00 84.94 87 LYS A N 1
ATOM 694 C CA . LYS A 1 87 ? 4.857 -7.712 -11.720 1.00 84.94 87 LYS A CA 1
ATOM 695 C C . LYS A 1 87 ? 4.192 -6.342 -11.880 1.00 84.94 87 LYS A C 1
ATOM 697 O O . LYS A 1 87 ? 4.869 -5.328 -11.753 1.00 84.94 87 LYS A O 1
ATOM 702 N N . CYS A 1 88 ? 2.879 -6.314 -12.120 1.00 86.31 88 CYS A N 1
ATOM 703 C CA . CYS A 1 88 ? 2.131 -5.077 -12.388 1.00 86.31 88 CYS A CA 1
ATOM 704 C C . CYS A 1 88 ? 1.320 -4.556 -11.195 1.00 86.31 88 CYS A C 1
ATOM 706 O O . CYS A 1 88 ? 0.830 -3.436 -11.250 1.00 86.31 88 CYS A O 1
ATOM 708 N N . ARG A 1 89 ? 1.217 -5.335 -10.109 1.00 84.00 89 ARG A N 1
ATOM 709 C CA . ARG A 1 89 ? 0.550 -4.983 -8.841 1.00 84.00 89 ARG A CA 1
ATOM 710 C C . ARG A 1 89 ? -0.974 -4.870 -8.918 1.00 84.00 89 ARG A C 1
ATOM 712 O O . ARG A 1 89 ? -1.591 -4.426 -7.956 1.00 84.00 89 ARG A O 1
ATOM 719 N N . ASN A 1 90 ? -1.570 -5.319 -10.021 1.00 84.88 90 ASN A N 1
ATOM 720 C CA . ASN A 1 90 ? -3.018 -5.376 -10.203 1.00 84.88 90 ASN A CA 1
ATOM 721 C C . ASN A 1 90 ? -3.594 -6.728 -9.770 1.00 84.88 90 ASN A C 1
ATOM 723 O O . ASN A 1 90 ? -2.900 -7.749 -9.774 1.00 84.88 90 ASN A O 1
ATOM 727 N N . PHE A 1 91 ? -4.878 -6.721 -9.421 1.00 87.62 91 PHE A N 1
ATOM 728 C CA . PHE A 1 91 ? -5.639 -7.915 -9.063 1.00 87.62 91 PHE A CA 1
ATOM 729 C C . PHE A 1 91 ? -6.088 -8.711 -10.300 1.00 87.62 91 PHE A C 1
ATOM 731 O O . PHE A 1 91 ? -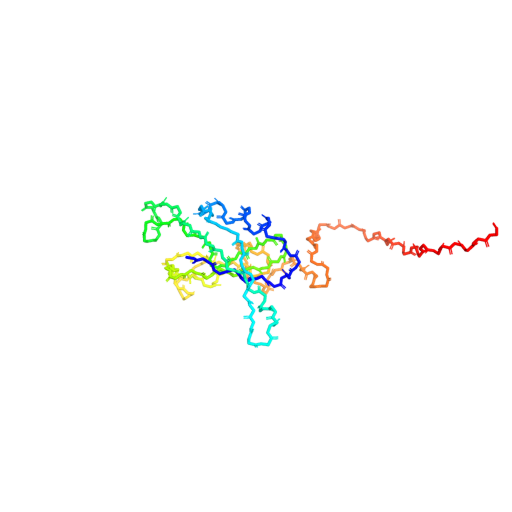6.131 -8.184 -11.412 1.00 87.62 91 PHE A O 1
ATOM 738 N N . GLY A 1 92 ? -6.428 -9.986 -10.095 1.00 87.44 92 GLY A N 1
ATOM 739 C CA . GLY A 1 92 ? -7.146 -10.814 -11.072 1.00 87.44 92 GLY A CA 1
ATOM 740 C C . GLY A 1 92 ? -6.292 -11.649 -12.031 1.00 87.44 92 GLY A C 1
ATOM 741 O O . GLY A 1 92 ? -6.859 -12.292 -12.905 1.00 87.44 92 GLY A O 1
ATOM 742 N N . HIS A 1 93 ? -4.962 -11.656 -11.898 1.00 90.38 93 HIS A N 1
ATOM 743 C CA . HIS A 1 93 ? -4.081 -12.524 -12.693 1.00 90.38 93 HIS A CA 1
ATOM 744 C C . HIS A 1 93 ? -2.749 -12.796 -11.982 1.00 90.38 93 HIS A C 1
ATOM 746 O O . HIS A 1 93 ? -2.374 -12.096 -11.033 1.00 90.38 93 HIS A O 1
ATOM 752 N N . HIS A 1 94 ? -2.006 -13.798 -12.457 1.00 89.75 94 HIS A N 1
ATOM 753 C CA . HIS A 1 94 ? -0.668 -14.118 -11.955 1.00 89.75 94 HIS A CA 1
ATOM 754 C C . HIS A 1 94 ? 0.447 -13.591 -12.871 1.00 89.75 94 HIS A C 1
ATOM 756 O O . HIS A 1 94 ? 0.211 -13.065 -13.954 1.00 89.75 94 HIS A O 1
ATOM 762 N N . VAL A 1 95 ? 1.704 -13.711 -12.430 1.00 88.50 95 VAL A N 1
ATOM 763 C CA . VAL A 1 95 ? 2.854 -13.137 -13.152 1.00 88.50 95 VAL A CA 1
ATOM 764 C C . VAL A 1 95 ? 3.007 -13.699 -14.571 1.00 88.50 95 VAL A C 1
ATOM 766 O O . VAL A 1 95 ? 3.389 -12.940 -15.456 1.00 88.50 95 VAL A O 1
ATOM 769 N N . ALA A 1 96 ? 2.687 -14.976 -14.810 1.00 89.81 96 ALA A N 1
ATOM 770 C CA . ALA A 1 96 ? 2.841 -15.579 -16.137 1.00 89.81 96 ALA A CA 1
ATOM 771 C C . ALA A 1 96 ? 1.772 -15.111 -17.144 1.00 89.81 96 ALA A C 1
ATOM 773 O O . ALA A 1 96 ? 2.029 -15.097 -18.341 1.00 89.81 96 ALA A O 1
ATOM 774 N N . GLU A 1 97 ? 0.615 -14.646 -16.667 1.00 90.94 97 GLU A N 1
ATOM 775 C CA . GLU A 1 97 ? -0.441 -14.031 -17.489 1.00 90.94 97 GLU A CA 1
ATOM 776 C C . GLU A 1 97 ? -0.241 -12.520 -17.690 1.00 90.94 97 GLU A C 1
ATOM 778 O O . GLU A 1 97 ? -1.002 -11.867 -18.407 1.00 90.94 97 GLU A O 1
ATOM 783 N N . CYS A 1 98 ? 0.766 -11.928 -17.043 1.00 90.38 98 CYS A N 1
ATOM 784 C CA . CYS A 1 98 ? 0.948 -10.485 -17.027 1.00 90.38 98 CYS A CA 1
ATOM 785 C C . CYS A 1 98 ? 1.571 -9.965 -18.326 1.00 90.38 98 CYS A C 1
ATOM 787 O O . CYS A 1 98 ? 2.773 -10.110 -18.568 1.00 90.38 98 CYS A O 1
ATOM 789 N N . LYS A 1 99 ? 0.753 -9.271 -19.120 1.00 89.75 99 LYS A N 1
ATOM 790 C CA . LYS A 1 99 ? 1.166 -8.614 -20.371 1.00 89.75 99 LYS A CA 1
ATOM 791 C C . LYS A 1 99 ? 1.787 -7.230 -20.157 1.00 89.75 99 LYS A C 1
ATOM 793 O O . LYS A 1 99 ? 2.422 -6.693 -21.057 1.00 89.75 99 LYS A O 1
ATOM 798 N N . GLU A 1 100 ? 1.649 -6.675 -18.958 1.00 88.38 100 GLU A N 1
ATOM 799 C CA . GLU A 1 100 ? 2.144 -5.341 -18.633 1.00 88.38 100 GLU A CA 1
ATOM 800 C C . GLU A 1 100 ? 3.658 -5.334 -18.407 1.00 88.38 100 GLU A C 1
ATOM 802 O O . GLU A 1 100 ? 4.211 -6.169 -17.681 1.00 88.38 100 GLU A O 1
ATOM 807 N N . ASN A 1 101 ? 4.334 -4.337 -18.974 1.00 87.62 101 ASN A N 1
ATOM 808 C CA . ASN A 1 101 ? 5.735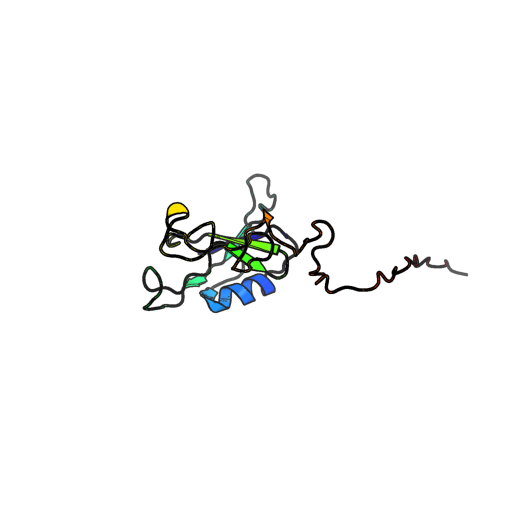 -4.042 -18.690 1.00 87.62 101 ASN A CA 1
ATOM 809 C C . ASN A 1 101 ? 5.810 -2.861 -17.732 1.00 87.62 101 ASN A C 1
ATOM 811 O O . ASN A 1 101 ? 5.849 -1.710 -18.156 1.00 87.62 101 ASN A O 1
ATOM 815 N N . VAL A 1 102 ? 5.785 -3.169 -16.436 1.00 87.81 102 VAL A N 1
ATOM 816 C CA . VAL A 1 102 ? 5.885 -2.178 -15.361 1.00 87.81 102 VAL A CA 1
ATOM 817 C C . VAL A 1 102 ? 7.299 -2.169 -14.799 1.00 87.81 102 VAL A C 1
ATOM 819 O O . VAL A 1 102 ? 7.851 -3.206 -14.415 1.00 87.81 102 VAL A O 1
ATOM 822 N N . CYS A 1 103 ? 7.876 -0.980 -14.705 1.00 85.94 103 CYS A N 1
ATOM 823 C CA . CYS A 1 103 ? 9.178 -0.774 -14.115 1.00 85.94 103 CYS A CA 1
ATOM 824 C C . CYS A 1 103 ? 9.080 -0.878 -12.597 1.00 85.94 103 CYS A C 1
ATOM 826 O O . CYS A 1 103 ? 8.413 -0.085 -11.939 1.00 85.94 103 CYS A O 1
ATOM 828 N N . THR A 1 104 ? 9.810 -1.815 -11.996 1.00 80.00 104 THR A N 1
ATOM 829 C CA . THR A 1 104 ? 9.807 -1.968 -10.537 1.00 80.00 104 THR A CA 1
ATOM 830 C C . THR A 1 104 ? 10.617 -0.886 -9.818 1.00 80.00 104 THR A C 1
ATOM 832 O O . THR A 1 104 ? 10.629 -0.887 -8.592 1.00 80.00 104 THR A O 1
ATOM 835 N N . ILE A 1 105 ? 11.291 0.028 -10.521 1.00 79.25 105 ILE A N 1
ATOM 836 C CA . ILE A 1 105 ? 12.065 1.124 -9.913 1.00 79.25 105 ILE A CA 1
ATOM 837 C C . ILE A 1 105 ? 11.228 2.403 -9.822 1.00 79.25 105 ILE A C 1
ATOM 839 O O . ILE A 1 105 ? 11.184 3.010 -8.753 1.00 79.25 105 ILE A O 1
ATOM 843 N N . CYS A 1 106 ? 10.581 2.811 -10.918 1.00 81.62 106 CYS A N 1
ATOM 844 C CA . CYS A 1 106 ? 9.807 4.055 -10.985 1.00 81.62 106 CYS A CA 1
ATOM 845 C C . CYS A 1 106 ? 8.285 3.864 -11.022 1.00 81.62 106 CYS A C 1
ATOM 847 O O . CYS A 1 106 ? 7.573 4.862 -11.007 1.00 81.62 106 CYS A O 1
ATOM 849 N N . ASP A 1 107 ? 7.802 2.620 -11.051 1.00 79.94 107 ASP A N 1
ATOM 850 C CA . ASP A 1 107 ? 6.382 2.247 -11.100 1.00 79.94 107 ASP A CA 1
ATOM 851 C C . ASP A 1 107 ? 5.637 2.692 -12.376 1.00 79.94 107 ASP A C 1
ATOM 853 O O . ASP A 1 107 ? 4.411 2.664 -12.419 1.00 79.94 107 ASP A O 1
ATOM 857 N N . GLU A 1 108 ? 6.365 3.054 -13.438 1.00 84.81 108 GLU A N 1
ATOM 858 C CA . GLU A 1 108 ? 5.789 3.414 -14.741 1.00 84.81 108 GLU A CA 1
ATOM 859 C C . GLU A 1 108 ? 5.668 2.212 -15.677 1.00 84.81 108 GLU A C 1
ATOM 861 O O . GLU A 1 108 ? 6.466 1.274 -15.626 1.00 84.81 108 GLU A O 1
ATOM 866 N N . THR A 1 109 ? 4.677 2.263 -16.564 1.00 87.38 109 THR A N 1
ATOM 867 C CA . THR A 1 109 ? 4.481 1.288 -17.639 1.00 87.38 109 THR A CA 1
ATOM 868 C C . THR A 1 109 ? 5.402 1.577 -18.834 1.00 87.38 109 THR A C 1
ATOM 870 O O . THR A 1 109 ? 5.971 2.661 -18.973 1.00 87.38 109 THR A O 1
ATOM 873 N N . GLY A 1 110 ? 5.574 0.585 -19.708 1.00 89.25 110 GLY A N 1
ATOM 874 C CA . GLY A 1 110 ? 6.301 0.702 -20.975 1.00 89.25 110 GLY A CA 1
ATOM 875 C C . GLY A 1 110 ? 7.770 0.276 -20.936 1.00 89.25 110 GLY A C 1
ATOM 876 O O . GLY A 1 110 ? 8.389 0.206 -21.991 1.00 89.25 110 GLY A O 1
ATOM 877 N N . HIS A 1 111 ? 8.332 -0.037 -19.765 1.00 89.75 111 HIS A N 1
ATOM 878 C CA . HIS A 1 111 ? 9.705 -0.540 -19.646 1.00 89.75 111 HIS A CA 1
ATOM 879 C C . HIS A 1 111 ? 9.898 -1.387 -18.384 1.00 89.75 111 HIS A C 1
ATOM 881 O O . HIS A 1 111 ? 9.135 -1.288 -17.423 1.00 89.75 111 HIS A O 1
ATOM 887 N N . VAL A 1 112 ? 10.940 -2.220 -18.364 1.00 87.56 112 VAL A N 1
ATOM 888 C CA . VAL A 1 112 ? 11.338 -2.984 -17.167 1.00 87.56 112 VAL A CA 1
ATOM 889 C C . VAL A 1 112 ? 12.438 -2.267 -16.385 1.00 87.56 112 VAL A C 1
ATOM 891 O O . VAL A 1 112 ? 13.100 -1.366 -16.889 1.00 87.56 112 VAL A O 1
ATOM 894 N N . ALA A 1 113 ? 12.700 -2.700 -15.148 1.00 84.62 113 ALA A N 1
ATOM 895 C CA . ALA A 1 113 ? 13.727 -2.096 -14.291 1.00 84.62 113 ALA A CA 1
ATOM 896 C C . ALA A 1 113 ? 15.116 -1.991 -14.951 1.00 84.62 113 ALA A C 1
ATOM 898 O O . ALA A 1 113 ? 15.816 -1.005 -14.740 1.00 84.62 113 ALA A O 1
ATOM 899 N N . LYS A 1 114 ? 15.492 -2.972 -15.785 1.00 85.50 114 LYS A N 1
ATOM 900 C CA . LYS A 1 114 ? 16.764 -2.984 -16.529 1.00 85.50 114 LYS A CA 1
ATOM 901 C C . LYS A 1 114 ? 16.887 -1.826 -17.531 1.00 85.50 114 LYS A C 1
ATOM 903 O O . LYS A 1 114 ? 17.990 -1.379 -17.814 1.00 85.50 114 LYS A O 1
ATOM 908 N N . GLU A 1 115 ? 15.762 -1.336 -18.037 1.00 87.56 115 GLU A N 1
ATOM 909 C CA . GLU A 1 115 ? 15.659 -0.261 -19.032 1.00 87.56 115 GLU A CA 1
ATOM 910 C C . GLU A 1 115 ? 15.309 1.089 -18.385 1.00 87.56 115 GLU A C 1
ATOM 912 O O . GLU A 1 115 ? 15.105 2.095 -19.066 1.00 87.56 115 GLU A O 1
ATOM 917 N N . CYS A 1 116 ? 15.225 1.130 -17.052 1.00 87.00 116 CYS A N 1
ATOM 918 C CA . CYS A 1 116 ? 14.834 2.323 -16.325 1.00 87.00 116 CYS A CA 1
ATOM 919 C C . CYS A 1 116 ? 15.902 3.414 -16.443 1.00 87.00 116 CYS A C 1
ATOM 921 O O . CYS A 1 116 ? 17.005 3.301 -15.905 1.00 87.00 116 CYS A O 1
ATOM 923 N N . ARG A 1 117 ? 15.543 4.529 -17.088 1.00 85.25 117 ARG A N 1
ATOM 924 C CA . ARG A 1 117 ? 16.394 5.730 -17.157 1.00 85.25 117 ARG A CA 1
ATOM 925 C C . ARG A 1 117 ? 16.361 6.564 -15.875 1.00 85.25 117 ARG A C 1
ATOM 927 O O . ARG A 1 117 ? 17.240 7.395 -15.658 1.00 85.25 117 ARG A O 1
ATOM 934 N N . LYS A 1 118 ? 15.375 6.336 -15.002 1.00 79.12 118 LYS A N 1
ATOM 935 C CA . LYS A 1 118 ? 15.273 6.994 -13.696 1.00 79.12 118 LYS A CA 1
ATOM 936 C C . LYS A 1 118 ? 16.178 6.270 -12.701 1.00 79.12 118 LYS A C 1
ATOM 938 O O . LYS A 1 118 ? 15.770 5.313 -12.046 1.00 79.12 118 LYS A O 1
ATOM 943 N N . LYS A 1 119 ? 17.426 6.728 -12.586 1.00 64.94 119 LYS A N 1
ATOM 944 C CA . LYS A 1 119 ? 18.336 6.272 -11.530 1.00 64.94 119 LYS A CA 1
ATOM 945 C C . LYS A 1 119 ? 17.867 6.856 -10.199 1.00 64.94 119 LYS A C 1
ATOM 947 O O . LYS A 1 119 ? 18.111 8.022 -9.907 1.00 64.94 119 LYS A O 1
ATOM 952 N N . VAL A 1 120 ? 17.175 6.056 -9.394 1.00 63.75 120 VAL A N 1
ATOM 953 C CA . VAL A 1 120 ? 16.872 6.428 -8.008 1.00 63.75 120 VAL A CA 1
ATOM 954 C C . VAL A 1 120 ? 18.165 6.286 -7.212 1.00 63.75 120 VAL A C 1
ATOM 956 O O . VAL A 1 120 ? 18.682 5.180 -7.067 1.00 63.75 120 VAL A O 1
ATOM 959 N N . CYS A 1 121 ? 18.702 7.396 -6.705 1.00 50.47 121 CYS A N 1
ATOM 960 C CA . CYS A 1 121 ? 19.796 7.335 -5.744 1.00 50.47 121 CYS A CA 1
ATOM 961 C C . CYS A 1 121 ? 19.267 6.685 -4.458 1.00 50.47 121 CYS A C 1
ATOM 963 O O . CYS A 1 121 ? 18.416 7.249 -3.768 1.00 50.47 121 CYS A O 1
ATOM 965 N N . THR A 1 122 ? 19.743 5.480 -4.139 1.00 52.34 122 THR A N 1
ATOM 966 C CA . THR A 1 122 ? 19.329 4.718 -2.947 1.00 52.34 122 THR A CA 1
ATOM 967 C C . THR A 1 122 ? 19.716 5.403 -1.637 1.00 52.34 122 THR A C 1
ATOM 969 O O . THR A 1 122 ? 19.098 5.115 -0.616 1.00 52.34 122 THR A O 1
ATOM 972 N N . LEU A 1 123 ? 20.687 6.325 -1.678 1.00 49.81 123 LEU A N 1
ATOM 973 C CA . LEU A 1 123 ? 21.208 7.066 -0.524 1.00 49.81 123 LEU A CA 1
ATOM 974 C C . LEU A 1 123 ? 20.447 8.370 -0.232 1.00 49.81 123 LEU A C 1
ATOM 976 O O . LEU A 1 123 ? 20.419 8.820 0.905 1.00 49.81 123 LEU A O 1
ATOM 980 N N . TRP A 1 124 ? 19.812 8.968 -1.240 1.00 52.66 124 TRP A N 1
ATOM 981 C CA . TRP A 1 124 ? 19.031 10.203 -1.123 1.00 52.66 124 TRP A CA 1
ATOM 982 C C . TRP A 1 124 ? 17.816 10.063 -2.034 1.00 52.66 124 TRP A C 1
ATOM 984 O O . TRP A 1 124 ? 17.815 10.536 -3.168 1.00 52.66 124 TRP A O 1
ATOM 994 N N . ARG A 1 125 ? 16.780 9.363 -1.558 1.00 51.31 125 ARG A N 1
ATOM 995 C CA . ARG A 1 125 ? 15.542 9.067 -2.302 1.00 51.31 125 ARG A CA 1
ATOM 996 C C . ARG A 1 125 ? 14.674 10.312 -2.579 1.00 51.31 125 ARG A C 1
ATOM 998 O O . ARG A 1 125 ? 13.453 10.270 -2.445 1.00 51.31 125 ARG A O 1
ATOM 1005 N N . ARG A 1 126 ? 15.261 11.438 -2.981 1.00 48.09 126 ARG A N 1
ATOM 1006 C CA . ARG A 1 126 ? 14.539 12.506 -3.675 1.00 48.09 126 ARG A CA 1
ATOM 1007 C C . ARG A 1 126 ? 14.469 12.141 -5.153 1.00 48.09 126 ARG A C 1
ATOM 1009 O O . ARG A 1 126 ? 15.454 11.696 -5.736 1.00 48.09 126 ARG A O 1
ATOM 1016 N N . ARG A 1 127 ? 13.289 12.307 -5.757 1.00 44.00 127 ARG A N 1
ATOM 1017 C CA . ARG A 1 127 ? 13.114 12.211 -7.211 1.00 44.00 127 ARG A CA 1
ATOM 1018 C C . ARG A 1 127 ? 13.893 13.355 -7.858 1.00 44.00 127 ARG A C 1
ATOM 1020 O O . ARG A 1 127 ? 13.340 14.427 -8.062 1.00 44.00 127 ARG A O 1
ATOM 1027 N N . THR A 1 128 ? 15.162 13.158 -8.183 1.00 42.25 128 THR A N 1
ATOM 1028 C CA . THR A 1 128 ? 15.810 14.009 -9.176 1.00 42.25 128 THR A CA 1
ATOM 1029 C C . THR A 1 128 ? 15.364 13.512 -10.540 1.00 42.25 128 THR A C 1
ATOM 1031 O O . THR A 1 128 ? 15.819 12.488 -11.050 1.00 42.25 128 THR A O 1
ATOM 1034 N N . VAL A 1 129 ? 14.396 14.222 -11.118 1.00 41.12 129 VAL A N 1
ATOM 1035 C CA . VAL A 1 129 ? 14.183 14.184 -12.561 1.00 41.12 129 VAL A CA 1
ATOM 1036 C C . VAL A 1 129 ? 15.482 14.703 -13.168 1.00 41.12 129 VAL A C 1
ATOM 1038 O O . VAL A 1 129 ? 15.765 15.891 -13.093 1.00 41.12 129 VAL A O 1
ATOM 1041 N N . VAL A 1 130 ? 16.310 13.816 -13.715 1.00 39.50 130 VAL A N 1
ATOM 1042 C CA . VAL A 1 130 ? 17.437 14.226 -14.560 1.00 39.50 130 VAL A CA 1
ATOM 1043 C C . VAL A 1 130 ? 16.882 14.628 -15.927 1.00 39.50 130 VA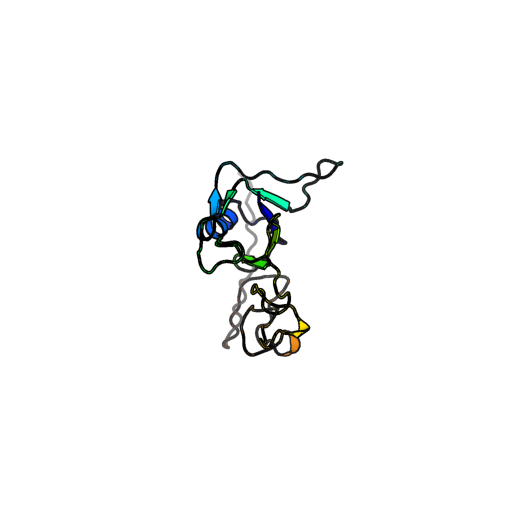L A C 1
ATOM 1045 O O . VAL A 1 130 ? 16.985 13.895 -16.904 1.00 39.50 130 VAL A O 1
ATOM 1048 N N . GLN A 1 131 ? 16.229 15.786 -15.981 1.00 35.59 131 GLN A N 1
ATOM 1049 C CA . GLN A 1 131 ? 16.266 16.622 -17.176 1.00 35.59 131 GLN A CA 1
ATOM 1050 C C . GLN A 1 131 ? 17.417 17.596 -16.940 1.00 35.59 131 GLN A C 1
ATOM 1052 O O . GLN A 1 131 ? 17.552 18.130 -15.845 1.00 35.59 131 GLN A O 1
ATOM 1057 N N . GLY A 1 132 ? 18.339 17.642 -17.899 1.00 41.56 132 GLY A N 1
ATOM 1058 C CA . GLY A 1 132 ? 19.711 18.087 -17.686 1.00 41.56 132 GLY A CA 1
ATOM 1059 C C . GLY A 1 132 ? 19.886 19.478 -17.070 1.00 41.56 132 GLY A C 1
ATOM 1060 O O . GLY A 1 132 ? 19.001 20.319 -17.149 1.00 41.56 132 GLY A O 1
ATOM 1061 N N . LEU A 1 133 ? 21.116 19.671 -16.578 1.00 38.34 133 LEU A N 1
ATOM 1062 C CA . LEU A 1 133 ? 21.817 20.916 -16.223 1.00 38.34 133 LEU A CA 1
ATOM 1063 C C . LEU A 1 133 ? 21.988 21.248 -14.723 1.00 38.34 133 LEU A C 1
ATOM 1065 O O . LEU A 1 133 ? 21.052 21.308 -13.939 1.00 38.34 133 LEU A O 1
ATOM 1069 N N . GLN A 1 134 ? 23.280 21.437 -14.415 1.00 29.16 134 GLN A N 1
ATOM 1070 C CA . GLN A 1 134 ? 23.993 21.998 -13.260 1.00 29.16 134 GLN A CA 1
ATOM 1071 C C . GLN A 1 134 ? 23.734 21.487 -11.828 1.00 29.16 134 GLN A C 1
ATOM 1073 O O . GLN A 1 134 ? 22.755 21.782 -11.156 1.00 29.16 134 GLN A O 1
ATOM 1078 N N . VAL A 1 135 ? 24.765 20.801 -11.323 1.00 31.14 135 VAL A N 1
ATOM 1079 C CA . VAL A 1 135 ? 25.054 20.580 -9.904 1.00 31.14 135 VAL A CA 1
ATOM 1080 C C . VAL A 1 135 ? 25.443 21.918 -9.268 1.00 31.14 135 VAL A C 1
ATOM 1082 O O . VAL A 1 135 ? 26.568 22.376 -9.464 1.00 31.14 135 VAL A O 1
ATOM 1085 N N . GLU A 1 136 ? 24.566 22.517 -8.465 1.00 27.59 136 GLU A N 1
ATOM 1086 C CA . GLU A 1 136 ? 24.990 23.526 -7.491 1.00 27.59 136 GLU A CA 1
ATOM 1087 C C . GLU A 1 136 ? 25.358 22.839 -6.174 1.00 27.59 136 GLU A C 1
ATOM 1089 O O . GLU A 1 136 ? 24.567 22.136 -5.539 1.00 27.59 136 GLU A O 1
ATOM 1094 N N . LYS A 1 137 ? 26.628 22.992 -5.796 1.00 31.67 137 LYS A N 1
ATOM 1095 C CA . LYS A 1 137 ? 27.178 22.507 -4.535 1.00 31.67 137 LYS A CA 1
ATOM 1096 C C . LYS A 1 137 ? 26.605 23.371 -3.412 1.00 31.67 137 LYS A C 1
ATOM 1098 O O . LYS A 1 137 ? 27.046 24.501 -3.239 1.00 31.67 137 LYS A O 1
ATOM 1103 N N . HIS A 1 138 ? 25.688 22.840 -2.607 1.00 30.78 138 HIS A N 1
ATOM 1104 C CA . HIS A 1 138 ? 25.408 23.457 -1.312 1.00 30.78 138 HIS A CA 1
ATOM 1105 C C . HIS A 1 138 ? 26.584 23.179 -0.374 1.00 30.78 138 HIS A C 1
ATOM 1107 O O . HIS A 1 138 ? 26.737 22.092 0.184 1.00 30.78 138 HIS A O 1
ATOM 1113 N N . SER A 1 139 ? 27.457 24.177 -0.276 1.00 36.19 139 SER A N 1
ATOM 1114 C CA . SER A 1 139 ? 28.540 24.273 0.690 1.00 36.19 139 SER A CA 1
ATOM 1115 C C . SER A 1 139 ? 27.988 24.173 2.108 1.00 36.19 139 SER A C 1
ATOM 1117 O O . SER A 1 139 ? 27.166 24.975 2.545 1.00 36.19 139 SER A O 1
ATOM 1119 N N . ASN A 1 140 ? 28.482 23.159 2.803 1.00 32.34 140 ASN A N 1
ATOM 1120 C CA . ASN A 1 140 ? 28.330 22.909 4.221 1.00 32.34 140 ASN A CA 1
ATOM 1121 C C . ASN A 1 140 ? 28.923 24.098 5.004 1.00 32.34 140 ASN A C 1
ATOM 1123 O O . ASN A 1 140 ? 30.131 24.321 4.930 1.00 32.34 140 ASN A O 1
ATOM 1127 N N . SER A 1 141 ? 28.115 24.854 5.748 1.00 39.34 141 SER A N 1
ATOM 1128 C CA . SER A 1 141 ? 28.620 25.755 6.787 1.00 39.34 141 SER A CA 1
ATOM 1129 C C . SER A 1 141 ? 28.082 25.312 8.143 1.00 39.34 141 SER A C 1
ATOM 1131 O O . SER A 1 141 ? 26.930 25.497 8.528 1.00 39.34 141 SER A O 1
ATOM 1133 N N . THR A 1 142 ? 28.983 24.647 8.850 1.00 38.03 142 THR A N 1
ATOM 1134 C CA . THR A 1 142 ? 28.971 24.357 10.275 1.00 38.03 142 THR A CA 1
ATOM 1135 C C . THR A 1 142 ? 28.604 25.597 11.091 1.00 38.03 142 THR A C 1
ATOM 1137 O O . THR A 1 142 ? 29.369 26.559 11.142 1.00 38.03 142 THR A O 1
ATOM 1140 N N . GLY A 1 143 ? 27.458 25.557 11.773 1.00 34.09 143 GLY A N 1
ATOM 1141 C CA . GLY A 1 143 ? 27.116 26.508 12.827 1.00 34.09 143 GLY A CA 1
ATOM 1142 C C . GLY A 1 143 ? 27.968 26.250 14.069 1.00 34.09 143 GLY A C 1
ATOM 1143 O O . GLY A 1 143 ? 27.616 25.431 14.915 1.00 34.09 143 GLY A O 1
ATOM 1144 N N . ILE A 1 144 ? 29.102 26.940 14.169 1.00 39.50 144 ILE A N 1
ATOM 1145 C CA . ILE A 1 144 ? 29.890 27.045 15.399 1.00 39.50 144 ILE A CA 1
ATOM 1146 C C . ILE A 1 144 ? 29.193 28.081 16.290 1.00 39.50 144 ILE A C 1
ATOM 1148 O O . ILE A 1 144 ? 29.104 29.254 15.935 1.00 39.50 144 ILE A O 1
ATOM 1152 N N . ARG A 1 145 ? 28.683 27.649 17.450 1.00 37.66 145 ARG A N 1
ATOM 1153 C CA . ARG A 1 145 ? 28.264 28.549 18.538 1.00 37.66 145 ARG A CA 1
ATOM 1154 C C . ARG A 1 145 ? 29.511 29.186 19.171 1.00 37.66 145 ARG A C 1
ATOM 1156 O O . ARG A 1 145 ? 30.388 28.424 19.583 1.00 37.66 145 ARG A O 1
ATOM 1163 N N . PRO A 1 146 ? 29.599 30.514 19.347 1.00 38.25 146 PRO A N 1
ATOM 1164 C CA . PRO A 1 146 ? 30.582 31.088 20.255 1.00 38.25 146 PRO A CA 1
ATOM 1165 C C . PRO A 1 146 ? 30.088 30.997 21.710 1.00 38.25 146 PRO A C 1
ATOM 1167 O O . PRO A 1 146 ? 28.898 31.145 21.994 1.00 38.25 146 PRO A O 1
ATOM 1170 N N . ARG A 1 147 ? 31.020 30.703 22.625 1.00 34.62 147 ARG A N 1
ATOM 1171 C CA . ARG A 1 147 ? 30.833 30.792 24.080 1.00 34.62 147 ARG A CA 1
ATOM 1172 C C . ARG A 1 147 ? 30.851 32.255 24.524 1.00 34.62 147 ARG A C 1
ATOM 1174 O O . ARG A 1 147 ? 31.497 33.086 23.895 1.00 34.62 147 ARG A O 1
ATOM 1181 N N . HIS A 1 148 ? 30.154 32.484 25.629 1.00 40.22 148 HIS A N 1
ATOM 1182 C CA . HIS A 1 148 ? 30.034 33.709 26.412 1.00 40.22 148 HIS A CA 1
ATOM 1183 C C . HIS A 1 148 ? 31.354 34.437 26.710 1.00 40.22 148 HIS A C 1
ATOM 1185 O O . HIS A 1 148 ? 32.362 33.794 27.009 1.00 40.22 148 HIS A O 1
ATOM 1191 N N . ALA A 1 149 ? 31.262 35.767 26.746 1.00 37.38 149 ALA A N 1
ATOM 1192 C CA . ALA A 1 149 ? 31.878 36.623 27.755 1.00 37.38 149 ALA A CA 1
ATOM 1193 C C . ALA A 1 149 ? 30.758 37.483 28.360 1.00 37.38 149 ALA A C 1
ATOM 1195 O O . ALA A 1 149 ? 29.854 37.863 27.576 1.00 37.38 149 ALA A O 1
#

Foldseek 3Di:
DKKKAWPDLPDDVVLVCVLCVVFWDFDDDKDFDADPVRHGPSMIDTHTGGDAACPDVVRGRDRFQWDDRQLIIMGMDDPPDADAEPQLSDHDDYPVPDPWAADPRPRDTDHYVVPDPQPQPPVDRDRPPCPDDDDDDPDDDDDDDDDDD

InterPro domains:
  IPR001878 Zinc finger, CCHC-type [PF00098] (102-118)
  IPR001878 Zinc finger, CCHC-type [PS50158] (103-118)
  IPR001878 Zinc finger, CCHC-type [SM00343] (84-100)
  IPR001878 Zinc finger, CCHC-type [SM00343] (102-118)
  IPR036875 Zinc finger, CCHC-type superfamily [SSF57756] (78-120)
  IPR057811 Zinc finger CCHC domain-containing protein 3, second RNA-binding domain [PF23058] (4-77)

pLDDT: mean 79.27, std 20.36, range [27.59, 96.25]

Radius of gyration: 20.27 Å; chains: 1; bounding box: 51×52×49 Å

Secondary structure (DSSP, 8-state):
-EEEEES-TTS-HHHHHHHHTTTEEE-S--EEEE-TTS-EEEEEEE-EEEPB-TTSGGGB-PPPSEEEETTEEEEEEETTPPPB-TTT--BS--GGG----B-TTT--BSS-GGG------TTS-------S------------PPPP-

Organism: Atractosteus spatula (NCBI:txid7917)